Protein AF-A0A1F5FJI9-F1 (afdb_monomer)

Organism: NCBI:txid1817728

Mean predicted aligned error: 11.36 Å

Structure (mmCIF, N/CA/C/O backbone):
data_AF-A0A1F5FJI9-F1
#
_entry.id   AF-A0A1F5FJI9-F1
#
loop_
_atom_site.group_PDB
_atom_site.id
_atom_site.type_symbol
_atom_site.label_atom_id
_atom_site.label_alt_id
_atom_site.label_comp_id
_atom_site.label_asym_id
_atom_site.label_entity_id
_atom_site.label_seq_id
_atom_site.pdbx_PDB_ins_code
_atom_site.Cartn_x
_atom_site.Cartn_y
_atom_site.Cartn_z
_atom_site.occupancy
_atom_site.B_iso_or_equiv
_atom_site.auth_seq_id
_atom_site.auth_comp_id
_atom_site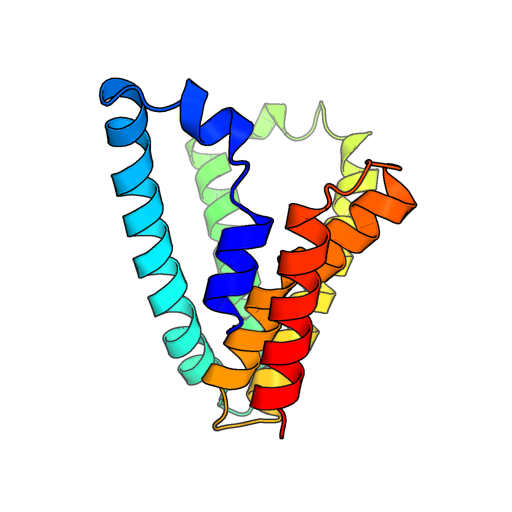.auth_asym_id
_atom_site.auth_atom_id
_atom_site.pdbx_PDB_model_num
ATOM 1 N N . MET A 1 1 ? 12.379 -11.623 10.715 1.00 63.88 1 MET A N 1
ATOM 2 C CA . MET A 1 1 ? 12.291 -10.457 11.626 1.00 63.88 1 MET A CA 1
ATOM 3 C C . MET A 1 1 ? 11.156 -9.511 11.244 1.00 63.88 1 MET A C 1
ATOM 5 O O . MET A 1 1 ? 10.301 -9.271 12.083 1.00 63.88 1 MET A O 1
ATOM 9 N N . ILE A 1 2 ? 11.068 -9.057 9.988 1.00 67.00 2 ILE A N 1
ATOM 10 C CA . ILE A 1 2 ? 10.020 -8.115 9.536 1.00 67.00 2 ILE A CA 1
ATOM 11 C C . ILE A 1 2 ? 8.602 -8.674 9.715 1.00 67.00 2 ILE A C 1
ATOM 13 O O . ILE A 1 2 ? 7.757 -8.001 10.289 1.00 67.00 2 ILE A O 1
ATOM 17 N N . PHE A 1 3 ? 8.362 -9.930 9.325 1.00 68.19 3 PHE A N 1
ATOM 18 C CA . PHE A 1 3 ? 7.055 -10.581 9.493 1.00 68.19 3 PHE A CA 1
ATOM 19 C C . PHE A 1 3 ? 6.592 -10.640 10.962 1.00 68.19 3 PHE A C 1
ATOM 21 O O . PHE A 1 3 ? 5.450 -10.318 11.271 1.00 68.19 3 PHE A O 1
ATOM 28 N N . LEU A 1 4 ? 7.507 -10.971 11.883 1.00 69.81 4 LEU A N 1
ATOM 29 C CA . LEU A 1 4 ? 7.252 -10.935 13.329 1.00 69.81 4 LEU A CA 1
ATOM 30 C C . LEU A 1 4 ? 6.930 -9.515 13.808 1.00 69.81 4 LEU A C 1
ATOM 32 O O . LEU A 1 4 ? 5.993 -9.330 14.577 1.00 69.81 4 LEU A O 1
ATOM 36 N N . GLY A 1 5 ? 7.668 -8.515 13.318 1.00 65.50 5 GLY A N 1
ATOM 37 C CA . GLY A 1 5 ? 7.395 -7.109 13.599 1.00 65.50 5 GLY A CA 1
ATOM 38 C C . GLY A 1 5 ? 5.993 -6.691 13.151 1.00 65.50 5 GLY A C 1
ATOM 39 O O . GLY A 1 5 ? 5.248 -6.135 13.950 1.00 65.50 5 GLY A O 1
ATOM 40 N N . ILE A 1 6 ? 5.581 -7.037 11.928 1.00 69.38 6 ILE A N 1
ATOM 41 C CA . ILE A 1 6 ? 4.233 -6.746 11.407 1.00 69.38 6 ILE A CA 1
ATOM 42 C C . ILE A 1 6 ? 3.157 -7.375 12.297 1.00 69.38 6 ILE A C 1
ATOM 44 O O . ILE A 1 6 ? 2.228 -6.679 12.704 1.00 69.38 6 ILE A O 1
ATOM 48 N N . ILE A 1 7 ? 3.311 -8.649 12.675 1.00 73.00 7 ILE A N 1
ATOM 49 C CA . ILE A 1 7 ? 2.367 -9.329 13.574 1.00 73.00 7 ILE A CA 1
ATOM 50 C C . ILE A 1 7 ? 2.270 -8.592 14.910 1.00 73.00 7 ILE A C 1
ATOM 52 O O . ILE A 1 7 ? 1.168 -8.322 15.375 1.00 73.00 7 ILE A O 1
ATOM 56 N N . ILE A 1 8 ? 3.399 -8.223 15.514 1.00 72.31 8 ILE A N 1
ATOM 57 C CA . ILE A 1 8 ? 3.420 -7.535 16.812 1.00 72.31 8 ILE A CA 1
ATOM 58 C C . ILE A 1 8 ? 2.769 -6.150 16.717 1.00 72.31 8 ILE A C 1
ATOM 60 O O . ILE A 1 8 ? 2.037 -5.759 17.621 1.00 72.31 8 ILE A O 1
ATOM 64 N N . THR A 1 9 ? 2.998 -5.421 15.621 1.00 66.50 9 THR A N 1
ATOM 65 C CA . THR A 1 9 ? 2.400 -4.093 15.415 1.00 66.50 9 THR A CA 1
ATOM 66 C C . THR A 1 9 ? 0.897 -4.165 15.141 1.00 66.50 9 THR A C 1
ATOM 68 O O . THR A 1 9 ? 0.157 -3.284 15.570 1.00 66.50 9 THR A O 1
ATOM 71 N N . SER A 1 10 ? 0.447 -5.205 14.434 1.00 65.88 10 SER A N 1
ATOM 72 C CA . SER A 1 10 ? -0.954 -5.390 14.042 1.00 65.88 10 SER A CA 1
ATOM 73 C C . SER A 1 10 ? -1.797 -6.109 15.097 1.00 65.88 10 SER A C 1
ATOM 75 O O . SER A 1 10 ? -3.024 -6.061 15.023 1.00 65.88 10 SER A O 1
ATOM 77 N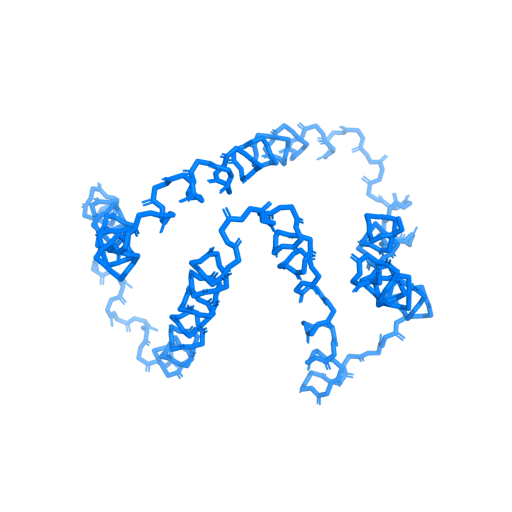 N . THR A 1 11 ? -1.176 -6.811 16.046 1.00 65.69 11 THR A N 1
ATOM 78 C CA . THR A 1 11 ? -1.900 -7.573 17.067 1.00 65.69 11 THR A CA 1
ATOM 79 C C . THR A 1 11 ? -2.163 -6.691 18.275 1.00 65.69 11 THR A C 1
ATOM 81 O O . THR A 1 11 ? -1.274 -6.455 19.095 1.00 65.69 11 THR A O 1
ATOM 84 N N . ASP A 1 12 ? -3.412 -6.261 18.435 1.00 66.69 12 ASP A N 1
ATOM 85 C CA . ASP A 1 12 ? -3.865 -5.742 19.717 1.00 66.69 12 ASP A CA 1
ATOM 86 C C . ASP A 1 12 ? -4.251 -6.914 20.629 1.00 66.69 12 ASP A C 1
ATOM 88 O O . ASP A 1 12 ? -5.305 -7.541 20.498 1.00 66.69 12 ASP A O 1
ATOM 92 N N . PHE A 1 13 ? -3.355 -7.242 21.560 1.00 63.69 13 PHE A N 1
ATOM 93 C CA . PHE A 1 13 ? -3.552 -8.327 22.524 1.00 63.69 13 PHE A CA 1
ATOM 94 C C . PHE A 1 13 ? -4.790 -8.123 23.413 1.00 63.69 13 PHE A C 1
ATOM 96 O O . PHE A 1 13 ? -5.311 -9.099 23.961 1.00 63.69 13 PHE A O 1
ATOM 103 N N . SER A 1 14 ? -5.266 -6.882 23.568 1.00 58.38 14 SER A N 1
ATOM 104 C CA . SER A 1 14 ? -6.452 -6.580 24.370 1.00 58.38 14 SER A CA 1
ATOM 105 C C . SER A 1 14 ? -7.758 -6.920 23.639 1.00 58.38 14 SER A C 1
ATOM 107 O O . SER A 1 14 ? -8.664 -7.492 24.252 1.00 58.38 14 SER A O 1
ATOM 109 N N . ASP A 1 15 ? -7.810 -6.702 22.323 1.00 62.31 15 ASP A N 1
ATOM 110 C CA . ASP A 1 15 ? -8.949 -7.062 21.468 1.00 62.31 15 ASP A CA 1
ATOM 111 C C . ASP A 1 15 ? -8.953 -8.543 21.077 1.00 6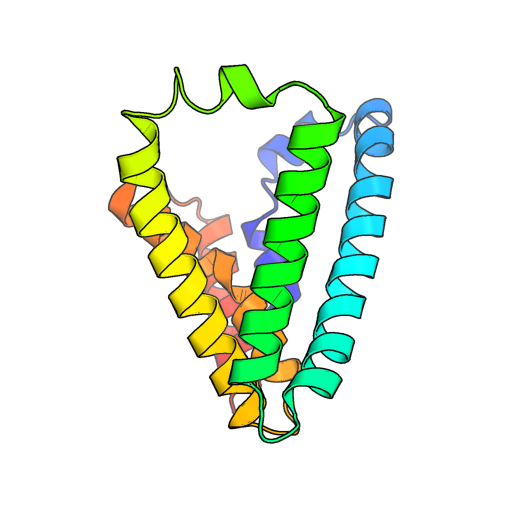2.31 15 ASP A C 1
ATOM 113 O O . ASP A 1 15 ? -10.017 -9.167 21.022 1.00 62.31 15 ASP A O 1
ATOM 117 N N . LEU A 1 16 ? -7.778 -9.158 20.903 1.00 65.06 16 LEU A N 1
ATOM 118 C CA . LEU A 1 16 ? -7.657 -10.586 20.585 1.00 65.06 16 LEU A CA 1
ATOM 119 C C . LEU A 1 16 ? -8.321 -11.471 21.656 1.00 65.06 16 LEU A C 1
ATOM 121 O O . LEU A 1 16 ? -8.929 -12.493 21.343 1.00 65.06 16 LEU A O 1
ATOM 125 N N . LYS A 1 17 ? -8.258 -11.050 22.925 1.00 61.50 17 LYS A N 1
ATOM 126 C CA . LYS A 1 17 ? -8.875 -11.758 24.056 1.00 61.50 17 LYS A CA 1
ATOM 127 C C . LYS A 1 17 ? -10.401 -11.597 24.105 1.00 61.50 17 LYS A C 1
ATOM 129 O O . LYS A 1 17 ? -11.080 -12.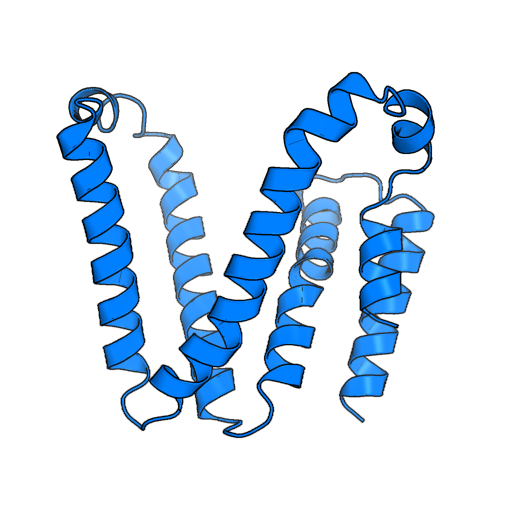459 24.656 1.00 61.50 17 LYS A O 1
ATOM 134 N N . ARG A 1 18 ? -10.945 -10.517 23.532 1.00 57.12 18 ARG A N 1
ATOM 135 C CA . ARG A 1 18 ? -12.390 -10.225 23.471 1.00 57.12 18 ARG A CA 1
ATOM 136 C C . ARG A 1 18 ? -13.067 -10.813 22.232 1.00 57.12 18 ARG A C 1
ATOM 138 O O . ARG A 1 18 ? -14.210 -11.247 22.323 1.00 57.12 18 ARG A O 1
ATOM 145 N N . SER A 1 19 ? -12.365 -10.851 21.100 1.00 57.03 19 SER A N 1
ATOM 146 C CA . SER A 1 19 ? -12.898 -11.264 19.792 1.00 57.03 19 SER A CA 1
ATOM 147 C C . SER A 1 19 ? -12.797 -12.776 19.518 1.00 57.03 19 SER A C 1
ATOM 149 O O . SER A 1 19 ? -13.174 -13.251 18.449 1.00 57.03 19 SER A O 1
ATOM 151 N N . PHE A 1 20 ? -12.330 -13.573 20.489 1.00 57.38 20 PHE A N 1
ATOM 152 C CA . PHE A 1 20 ? -12.137 -15.027 20.373 1.00 57.38 20 PHE A CA 1
ATOM 153 C C . PHE A 1 20 ? -13.460 -15.829 20.415 1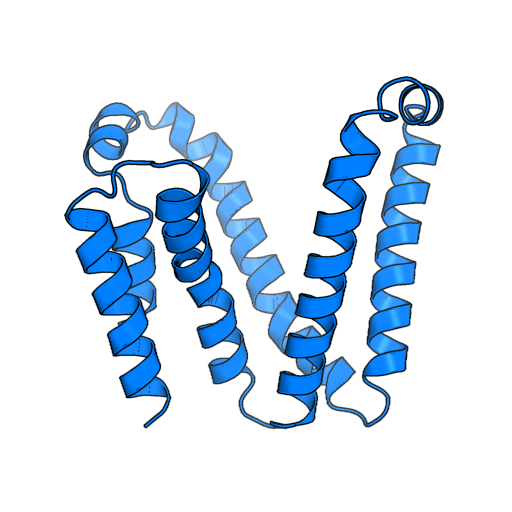.00 57.38 20 PHE A C 1
ATOM 155 O O . PHE A 1 20 ? -13.607 -16.801 21.152 1.00 57.38 20 PHE A O 1
ATOM 162 N N . SER A 1 21 ? -14.454 -15.423 19.623 1.00 58.12 21 SER A N 1
ATOM 163 C CA . SER A 1 21 ? -15.670 -16.194 19.359 1.00 58.12 21 SER A CA 1
ATOM 164 C C . SER A 1 21 ? -15.520 -16.908 18.015 1.00 58.12 21 SER A C 1
ATOM 166 O O . SER A 1 21 ? -15.404 -16.265 16.971 1.00 58.12 21 SER A O 1
ATOM 168 N N . ARG A 1 22 ? -15.525 -18.251 18.029 1.00 55.94 22 ARG A N 1
ATOM 169 C CA . ARG A 1 22 ? -15.329 -19.108 16.837 1.00 55.94 22 ARG A CA 1
ATOM 170 C C . ARG A 1 22 ? -16.260 -18.761 15.665 1.00 55.94 22 ARG A C 1
ATOM 172 O O . ARG A 1 22 ? -15.875 -18.981 14.525 1.00 55.94 22 ARG A O 1
ATOM 179 N N . ALA A 1 23 ? -17.439 -18.204 15.946 1.00 58.34 23 ALA A N 1
ATOM 180 C CA . ALA A 1 23 ? -18.431 -17.829 14.939 1.00 58.34 23 ALA A CA 1
ATOM 181 C C . ALA A 1 23 ? -18.059 -16.568 14.132 1.00 58.34 23 ALA A C 1
ATOM 183 O O . ALA A 1 23 ? -18.449 -16.455 12.976 1.00 58.34 23 ALA A O 1
ATOM 184 N N . ASN A 1 24 ? -17.286 -15.639 14.709 1.00 59.78 24 ASN A N 1
ATOM 185 C CA . ASN A 1 24 ? -16.823 -14.444 13.993 1.00 59.78 24 ASN A CA 1
ATOM 186 C C . ASN A 1 24 ? -15.501 -14.689 13.256 1.00 59.78 24 ASN A C 1
ATOM 188 O O . ASN A 1 24 ? -15.263 -14.080 12.218 1.00 59.78 24 ASN A O 1
ATOM 192 N N . LEU A 1 25 ? -14.662 -15.610 13.750 1.00 59.75 25 LEU A N 1
ATOM 193 C CA . LEU A 1 25 ? -13.414 -15.982 13.075 1.00 59.75 25 LEU A CA 1
ATOM 194 C C . LEU A 1 25 ? -13.666 -16.680 11.727 1.00 59.75 25 LEU A C 1
ATOM 196 O O . LEU A 1 25 ? -12.945 -16.429 10.767 1.00 59.75 25 LEU A O 1
ATOM 200 N N . SER A 1 26 ? -14.685 -17.541 11.620 1.00 62.72 26 SER A N 1
ATOM 201 C CA . SER A 1 26 ? -14.915 -18.327 10.397 1.00 62.72 26 SER A CA 1
ATOM 202 C C . SER A 1 26 ? -15.376 -17.506 9.190 1.00 62.72 26 SER A C 1
ATOM 204 O O . SER A 1 26 ? -15.189 -17.962 8.069 1.00 62.72 26 SER A O 1
ATOM 206 N N . ASN A 1 27 ? -15.947 -16.317 9.406 1.00 69.56 27 ASN A N 1
ATOM 207 C CA . ASN A 1 27 ? -16.561 -15.500 8.348 1.00 69.56 27 ASN A CA 1
ATOM 208 C C . ASN A 1 27 ? -15.618 -14.458 7.720 1.00 69.56 27 ASN A C 1
ATOM 210 O O . ASN A 1 27 ? -16.064 -13.682 6.886 1.00 69.56 27 ASN A O 1
ATOM 214 N N . GLY A 1 28 ? -14.360 -14.379 8.166 1.00 73.19 28 GLY A N 1
ATOM 215 C CA . GLY A 1 28 ? -13.370 -13.448 7.599 1.00 73.19 28 GLY A CA 1
ATOM 216 C C . GLY A 1 28 ? -12.005 -14.074 7.316 1.00 73.19 28 GLY A C 1
ATOM 217 O O . GLY A 1 28 ? -11.222 -13.544 6.527 1.00 73.19 28 GLY A O 1
ATOM 218 N N . VAL A 1 29 ? -11.695 -15.207 7.956 1.00 80.81 29 VAL A N 1
ATOM 219 C CA . VAL A 1 29 ? -10.458 -15.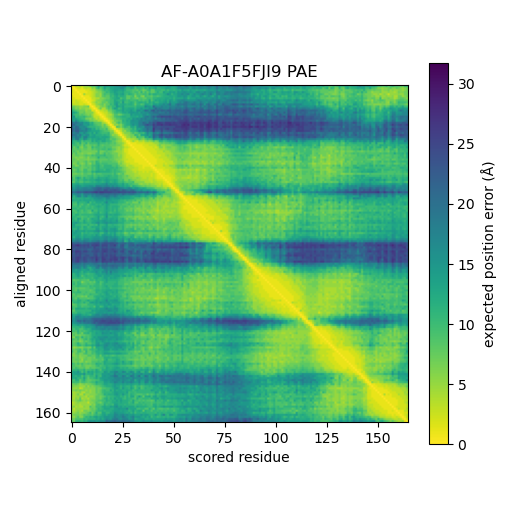957 7.707 1.00 80.81 29 VAL A CA 1
ATOM 220 C C . VAL A 1 29 ? -10.347 -16.463 6.260 1.00 80.81 29 VAL A C 1
ATOM 222 O O . VAL A 1 29 ? -9.265 -16.298 5.692 1.00 80.81 29 VAL A O 1
ATOM 225 N N . PRO A 1 30 ? -11.381 -17.056 5.623 1.00 82.44 30 PRO A N 1
ATOM 226 C CA . PRO A 1 30 ? -11.228 -17.537 4.252 1.00 82.44 30 PRO A CA 1
ATOM 227 C C . PRO A 1 30 ? -11.019 -16.391 3.250 1.00 82.44 30 PRO A C 1
ATOM 229 O O . PRO A 1 30 ? -10.191 -16.524 2.351 1.00 82.44 30 PRO A O 1
ATOM 232 N N . GLU A 1 31 ? -11.675 -15.245 3.434 1.00 82.19 31 GLU A N 1
ATOM 233 C CA . GLU A 1 31 ? -11.491 -14.042 2.617 1.00 82.19 31 GLU A CA 1
ATOM 234 C C . GLU A 1 31 ? -10.078 -13.473 2.775 1.00 82.19 31 GLU A C 1
ATOM 236 O O . GLU A 1 31 ? -9.435 -13.131 1.782 1.00 82.19 31 GLU A O 1
ATOM 241 N N . ALA A 1 32 ? -9.562 -13.421 4.008 1.00 80.31 32 ALA A N 1
ATOM 242 C CA . ALA A 1 32 ? -8.197 -12.983 4.280 1.00 80.31 32 ALA A CA 1
ATOM 243 C C . ALA A 1 32 ? -7.159 -13.924 3.647 1.00 80.31 32 ALA A C 1
ATOM 245 O O . ALA A 1 32 ? -6.208 -13.455 3.024 1.00 80.31 32 ALA A O 1
ATOM 246 N N . LEU A 1 33 ? -7.357 -15.243 3.744 1.00 83.69 33 LEU A N 1
ATOM 247 C CA . LEU A 1 33 ? -6.480 -16.233 3.111 1.00 83.69 33 LEU A CA 1
ATOM 248 C C . LEU A 1 33 ? -6.506 -16.121 1.584 1.00 83.69 33 LEU A C 1
ATOM 250 O O . LEU A 1 33 ? -5.453 -16.150 0.948 1.00 83.69 33 LEU A O 1
ATOM 254 N N . LEU A 1 34 ? -7.688 -15.946 0.992 1.00 85.44 34 LEU A N 1
ATOM 255 C CA . LEU A 1 34 ? -7.827 -15.752 -0.447 1.00 85.44 34 LEU A CA 1
ATOM 256 C C . LEU A 1 34 ? -7.120 -14.467 -0.897 1.00 85.44 34 LEU A C 1
ATOM 258 O O . LEU A 1 34 ? -6.348 -14.496 -1.854 1.00 85.44 34 LEU A O 1
ATOM 262 N N . ALA A 1 35 ? -7.303 -13.363 -0.168 1.00 83.69 35 ALA A N 1
ATOM 263 C CA . ALA A 1 35 ? -6.607 -12.107 -0.429 1.00 83.69 35 ALA A CA 1
ATOM 264 C C . ALA A 1 35 ? -5.083 -12.258 -0.313 1.00 83.69 35 ALA A C 1
ATOM 266 O O . ALA A 1 35 ? -4.359 -11.752 -1.168 1.00 83.69 35 ALA A O 1
ATOM 267 N N . MET A 1 36 ? -4.587 -12.997 0.685 1.00 82.75 36 MET A N 1
ATOM 268 C CA . MET A 1 36 ? -3.157 -13.285 0.838 1.00 82.75 36 MET A CA 1
ATOM 269 C C . MET A 1 36 ? -2.589 -14.050 -0.361 1.00 82.75 36 MET A C 1
ATOM 271 O O . MET A 1 36 ? -1.525 -13.688 -0.859 1.00 82.75 36 MET A O 1
ATOM 275 N N . VAL A 1 37 ? -3.286 -15.080 -0.851 1.00 85.19 37 VAL A N 1
ATOM 276 C CA . VAL A 1 37 ? -2.831 -15.875 -2.005 1.00 85.19 37 VAL A CA 1
ATOM 277 C C . VAL A 1 37 ? -2.872 -15.052 -3.291 1.00 85.19 37 VAL A C 1
ATOM 279 O O . VAL A 1 37 ? -1.908 -15.071 -4.060 1.00 85.19 37 VAL A O 1
ATOM 282 N N . LEU A 1 38 ? -3.949 -14.295 -3.514 1.00 85.50 38 LEU A N 1
ATOM 283 C CA . LEU A 1 38 ? -4.099 -13.442 -4.694 1.00 85.50 38 LEU A CA 1
ATOM 284 C C . LEU A 1 38 ? -3.044 -12.329 -4.718 1.00 85.50 38 LEU A C 1
ATOM 286 O O . LEU A 1 38 ? -2.341 -12.179 -5.716 1.00 85.50 38 LEU A O 1
ATOM 290 N N . MET A 1 39 ? -2.876 -11.598 -3.612 1.00 77.81 39 MET A N 1
ATOM 291 C CA . MET A 1 39 ? -1.879 -10.526 -3.506 1.00 77.81 39 MET A CA 1
ATOM 292 C C . MET A 1 39 ? -0.448 -11.067 -3.549 1.00 77.81 39 MET A C 1
ATOM 294 O O . MET A 1 39 ? 0.409 -10.480 -4.203 1.00 77.81 39 MET A O 1
ATOM 298 N N . GLY A 1 40 ? -0.182 -12.206 -2.904 1.00 79.62 40 GLY A N 1
ATOM 299 C CA . GLY A 1 40 ? 1.129 -12.854 -2.941 1.00 79.62 40 GLY A CA 1
ATOM 300 C C . GLY A 1 40 ? 1.516 -13.324 -4.343 1.00 79.62 40 GLY A C 1
ATOM 301 O O . GLY A 1 40 ? 2.676 -13.210 -4.729 1.00 79.62 40 GLY A O 1
ATOM 302 N N . SER A 1 41 ? 0.544 -13.792 -5.129 1.00 82.38 41 SER A N 1
ATOM 303 C CA . SER A 1 41 ? 0.764 -14.204 -6.521 1.00 82.38 41 SER A CA 1
ATOM 304 C C . SER A 1 41 ? 0.916 -13.009 -7.465 1.00 82.38 41 SER A C 1
ATOM 306 O O . SER A 1 41 ? 1.662 -13.089 -8.439 1.00 82.38 41 SER A O 1
ATOM 308 N N . TRP A 1 42 ? 0.241 -11.892 -7.174 1.00 81.44 42 TRP A N 1
ATOM 309 C CA . TRP A 1 42 ? 0.257 -10.688 -8.003 1.00 81.44 42 TRP A CA 1
ATOM 310 C C . TRP A 1 42 ? 1.660 -10.088 -8.169 1.00 81.44 42 TRP A C 1
ATOM 312 O O . TRP A 1 42 ? 2.046 -9.772 -9.290 1.00 81.44 42 TRP A O 1
ATOM 322 N N . PHE A 1 43 ? 2.447 -9.962 -7.092 1.00 75.00 43 PHE A N 1
ATOM 323 C CA . PHE A 1 43 ? 3.754 -9.288 -7.153 1.00 75.00 43 PHE A CA 1
ATOM 324 C C . PHE A 1 43 ? 4.781 -9.976 -8.076 1.00 75.00 43 PHE A C 1
ATOM 326 O O . PHE A 1 43 ? 5.347 -9.281 -8.920 1.00 75.00 43 PHE A O 1
ATOM 333 N N . PRO A 1 44 ? 5.015 -11.304 -7.998 1.00 77.62 44 PRO A N 1
ATOM 334 C CA . PRO A 1 44 ? 5.921 -11.988 -8.925 1.00 77.62 44 PRO A CA 1
ATOM 335 C C . PRO A 1 44 ? 5.435 -11.975 -10.376 1.00 77.62 44 PRO A C 1
ATOM 337 O O . PRO A 1 44 ? 6.244 -11.921 -11.300 1.00 77.62 44 PRO A O 1
ATOM 340 N N . LEU A 1 45 ? 4.115 -12.045 -10.589 1.00 78.94 45 LEU A N 1
A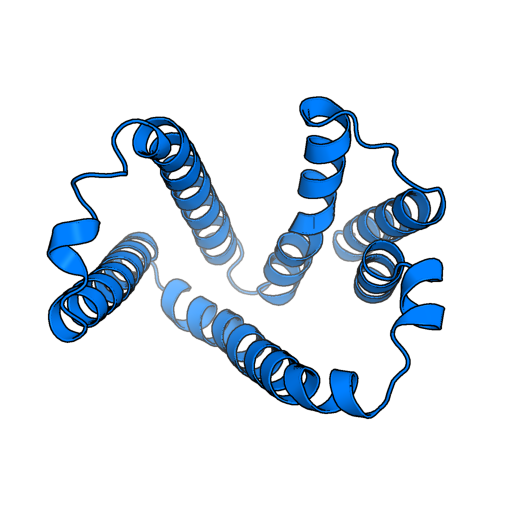TOM 341 C CA . LEU A 1 45 ? 3.522 -11.915 -11.920 1.00 78.94 45 LEU A CA 1
ATOM 342 C C . LEU A 1 45 ? 3.807 -10.521 -12.486 1.00 78.94 45 LEU A C 1
ATOM 344 O O . LEU A 1 45 ? 4.326 -10.413 -13.590 1.00 78.94 45 LEU A O 1
AT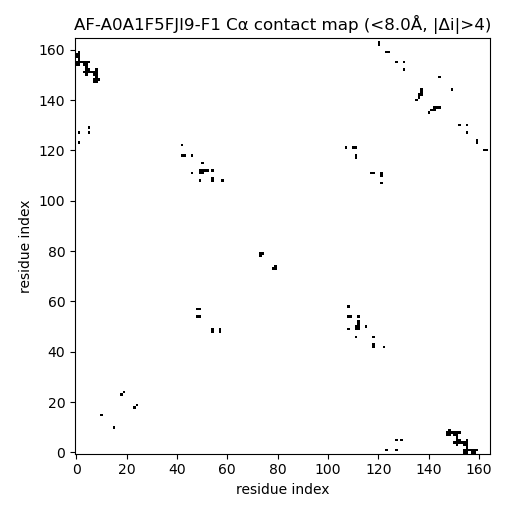OM 348 N N . TRP A 1 46 ? 3.529 -9.474 -11.708 1.00 74.69 46 TRP A N 1
ATOM 349 C CA . TRP A 1 46 ? 3.738 -8.083 -12.102 1.00 74.69 46 TRP A CA 1
ATOM 350 C C . TRP A 1 46 ? 5.202 -7.777 -12.425 1.00 74.69 46 TRP A C 1
ATOM 352 O O . TRP A 1 46 ? 5.488 -7.176 -13.455 1.00 74.69 46 TRP A O 1
ATOM 362 N N . ASP A 1 47 ? 6.127 -8.255 -11.596 1.00 71.50 47 ASP A N 1
ATOM 363 C CA . ASP A 1 47 ? 7.565 -8.101 -11.816 1.00 71.50 47 ASP A CA 1
ATOM 364 C C . ASP A 1 47 ? 8.018 -8.685 -13.164 1.00 71.50 47 ASP A C 1
ATOM 366 O O . ASP A 1 47 ? 8.720 -8.020 -13.920 1.00 71.50 47 ASP A O 1
ATOM 370 N N . ARG A 1 48 ? 7.519 -9.871 -13.543 1.00 73.06 48 ARG A N 1
ATOM 371 C CA . ARG A 1 48 ? 7.811 -10.467 -14.860 1.00 73.06 48 ARG A CA 1
ATOM 372 C C . ARG A 1 48 ? 7.311 -9.626 -16.035 1.00 73.06 48 ARG A C 1
ATOM 374 O O . ARG A 1 48 ? 7.969 -9.612 -17.068 1.00 73.06 48 ARG A O 1
ATOM 381 N N . PHE A 1 49 ? 6.170 -8.953 -15.895 1.00 69.88 49 PHE A N 1
ATOM 382 C CA . PHE A 1 49 ? 5.622 -8.083 -16.945 1.00 69.88 49 PHE A CA 1
ATOM 383 C C . PHE A 1 49 ? 6.344 -6.730 -17.026 1.00 69.88 49 PHE A C 1
ATOM 385 O O . PHE A 1 49 ? 6.455 -6.152 -18.103 1.00 69.88 49 PHE A O 1
ATOM 392 N N . VAL A 1 50 ? 6.839 -6.224 -15.896 1.00 69.75 50 VAL A N 1
ATOM 393 C CA . VAL A 1 50 ? 7.487 -4.908 -15.780 1.00 69.75 50 VAL A CA 1
ATOM 394 C C . VAL A 1 50 ? 8.996 -4.953 -16.034 1.00 69.75 50 VAL A C 1
ATOM 396 O O . VAL A 1 50 ? 9.579 -3.920 -16.357 1.00 69.75 50 VAL A O 1
ATOM 399 N N . ALA A 1 51 ? 9.637 -6.119 -15.916 1.00 63.38 51 ALA A N 1
ATOM 400 C CA . ALA A 1 51 ? 11.078 -6.286 -16.122 1.00 63.38 51 ALA A CA 1
ATOM 401 C C . ALA A 1 51 ? 11.552 -5.967 -17.557 1.00 63.38 51 ALA A C 1
ATOM 403 O O . ALA A 1 51 ? 12.745 -5.749 -17.780 1.00 63.38 51 ALA A O 1
ATOM 404 N N . GLU A 1 52 ? 10.646 -5.900 -18.536 1.00 61.91 52 GLU A N 1
ATOM 405 C CA . GLU A 1 52 ? 10.957 -5.426 -19.886 1.00 61.91 52 GLU A CA 1
ATOM 406 C C . GLU A 1 52 ? 10.967 -3.884 -19.955 1.00 61.91 52 GLU A C 1
ATOM 408 O O . GLU A 1 52 ? 10.259 -3.201 -19.220 1.00 61.91 52 GLU A O 1
ATOM 413 N N . LYS A 1 53 ? 11.785 -3.302 -20.848 1.00 59.31 53 LYS A N 1
ATOM 414 C CA . LYS A 1 53 ? 12.117 -1.855 -20.904 1.00 59.31 53 LYS A CA 1
ATOM 415 C C . LYS A 1 53 ? 10.925 -0.877 -20.998 1.00 59.31 53 LYS A C 1
ATOM 417 O O . LYS A 1 53 ? 11.136 0.325 -20.848 1.00 59.31 53 LYS A O 1
ATOM 422 N N . GLU A 1 54 ? 9.698 -1.351 -21.197 1.00 75.06 54 GLU A N 1
ATOM 423 C CA . GLU A 1 54 ? 8.474 -0.547 -21.328 1.00 75.06 54 GLU A CA 1
ATOM 424 C C . GLU A 1 54 ? 7.623 -0.487 -20.042 1.00 75.06 54 GLU A C 1
ATOM 426 O O . GLU A 1 54 ? 6.393 -0.450 -20.083 1.00 75.06 54 GLU A O 1
ATOM 431 N N . TRP A 1 55 ? 8.261 -0.438 -18.873 1.00 70.81 55 TRP A N 1
ATOM 432 C CA . TRP A 1 55 ? 7.589 -0.384 -17.566 1.00 70.81 55 TRP A CA 1
ATOM 433 C C . TRP A 1 55 ? 6.498 0.703 -17.443 1.00 70.81 55 TRP A C 1
ATOM 435 O O . TRP A 1 55 ? 5.464 0.485 -16.809 1.00 70.81 55 TRP A O 1
ATOM 445 N N . LEU A 1 56 ? 6.696 1.870 -18.073 1.00 73.75 56 LEU A N 1
ATOM 446 C CA . LEU A 1 56 ? 5.712 2.963 -18.098 1.00 73.75 56 LEU A CA 1
ATOM 447 C C . LEU A 1 56 ? 4.455 2.598 -18.891 1.00 73.75 56 LEU A C 1
ATOM 449 O O . LEU A 1 56 ? 3.348 2.927 -18.465 1.00 73.75 56 LEU A O 1
ATOM 453 N N . PHE A 1 57 ? 4.621 1.923 -20.029 1.00 79.38 57 PHE A N 1
ATOM 454 C CA . PHE A 1 57 ? 3.505 1.497 -20.867 1.00 79.38 57 PHE A CA 1
ATOM 455 C C . PHE A 1 57 ? 2.626 0.503 -20.104 1.00 79.38 57 PHE A C 1
ATOM 457 O O . PHE A 1 57 ? 1.417 0.709 -19.988 1.00 79.38 57 PHE A O 1
ATOM 464 N N . TRP A 1 58 ? 3.240 -0.504 -19.478 1.00 76.06 58 TRP A N 1
ATOM 465 C CA . TRP A 1 58 ? 2.525 -1.496 -18.675 1.00 76.06 58 TRP A CA 1
ATOM 466 C C . TRP A 1 58 ? 1.803 -0.889 -17.473 1.00 76.06 58 TRP A C 1
ATOM 468 O O . TRP A 1 58 ? 0.670 -1.275 -17.183 1.00 76.06 58 TRP A O 1
ATOM 478 N N . LEU A 1 59 ? 2.393 0.108 -16.810 1.00 78.94 59 LEU A N 1
ATOM 479 C CA . LEU A 1 59 ? 1.737 0.823 -15.714 1.00 78.94 59 LEU A CA 1
ATOM 480 C C . LEU A 1 59 ? 0.487 1.579 -16.181 1.00 78.94 59 LEU A C 1
ATOM 482 O O . LEU A 1 59 ? -0.547 1.538 -15.509 1.00 78.94 59 LEU A O 1
ATOM 486 N N . VAL A 1 60 ? 0.560 2.250 -17.334 1.00 81.56 60 VAL A N 1
ATOM 487 C CA . VAL A 1 60 ? -0.595 2.943 -17.924 1.00 81.56 60 VAL A CA 1
ATOM 488 C C . VAL A 1 60 ? -1.679 1.939 -18.307 1.00 81.56 60 VAL A C 1
ATOM 490 O O . VAL A 1 60 ? -2.839 2.147 -17.956 1.00 81.56 60 VAL A O 1
ATOM 493 N N . VAL A 1 61 ? -1.315 0.825 -18.949 1.00 83.19 61 VAL A N 1
ATOM 494 C CA . VAL A 1 61 ? -2.252 -0.256 -19.293 1.00 83.19 61 VAL A CA 1
ATOM 495 C C . VAL A 1 61 ? -2.930 -0.809 -18.040 1.00 83.19 61 VAL A C 1
ATOM 497 O O . VAL A 1 61 ? -4.152 -0.918 -18.016 1.00 83.19 61 VAL A O 1
ATOM 500 N N . LEU A 1 62 ? -2.181 -1.081 -16.968 1.00 82.12 62 LEU A N 1
ATOM 501 C CA . LEU A 1 62 ? -2.740 -1.543 -15.698 1.00 82.12 62 LEU A CA 1
ATOM 502 C C . LEU A 1 62 ? -3.767 -0.553 -15.141 1.00 82.12 62 LEU A C 1
ATOM 504 O O . LEU A 1 62 ? -4.887 -0.945 -14.815 1.00 82.12 62 LEU A O 1
ATOM 508 N N . LYS A 1 63 ? -3.410 0.733 -15.041 1.00 80.81 63 LYS A N 1
ATOM 509 C CA . LYS A 1 63 ? -4.314 1.766 -14.512 1.00 80.81 63 LYS A CA 1
ATOM 510 C C . LYS A 1 63 ? -5.550 1.940 -15.400 1.00 80.81 63 LYS A C 1
ATOM 512 O O . LYS A 1 63 ? -6.643 2.127 -14.865 1.00 80.81 63 LYS A O 1
ATOM 517 N N . LEU A 1 64 ? -5.411 1.814 -16.721 1.00 83.56 64 LEU A N 1
ATOM 518 C CA . LEU A 1 64 ? -6.535 1.829 -17.660 1.00 83.56 64 LEU A CA 1
ATOM 519 C C . LEU A 1 64 ? -7.449 0.615 -17.482 1.00 83.56 64 LEU A C 1
ATOM 521 O O . LEU A 1 64 ? -8.663 0.785 -17.442 1.00 83.56 64 LEU A O 1
ATOM 525 N N . VAL A 1 65 ? -6.896 -0.589 -17.325 1.00 86.06 65 VAL A N 1
ATOM 526 C CA . VAL A 1 65 ? -7.680 -1.808 -17.088 1.00 86.06 65 VAL A CA 1
ATOM 527 C C . VAL A 1 65 ? -8.404 -1.726 -15.746 1.00 86.06 65 VAL A C 1
ATOM 529 O O . VAL A 1 65 ? -9.611 -1.938 -15.702 1.00 86.06 65 VAL A O 1
ATOM 532 N N . MET A 1 66 ? -7.720 -1.350 -14.660 1.00 82.69 66 MET A N 1
ATOM 533 C CA . MET A 1 66 ? -8.346 -1.201 -13.339 1.00 82.69 66 MET A CA 1
ATOM 534 C C . MET A 1 66 ? -9.444 -0.132 -13.351 1.00 82.69 66 MET A C 1
ATOM 536 O O . MET A 1 66 ? -10.544 -0.370 -12.851 1.00 82.69 66 MET A O 1
ATOM 540 N N . GLY A 1 67 ? -9.166 1.029 -13.953 1.00 82.44 67 GLY A N 1
ATOM 541 C CA . GLY A 1 67 ? -10.148 2.097 -14.124 1.00 82.44 67 GLY A CA 1
ATOM 542 C C . GLY A 1 67 ? -11.338 1.648 -14.972 1.00 82.44 67 GLY A C 1
ATOM 543 O O . GLY A 1 67 ? -12.482 1.880 -14.595 1.00 82.44 67 GLY A O 1
ATOM 544 N N . GLY A 1 68 ? -11.083 0.938 -16.071 1.00 83.38 68 GLY A N 1
ATOM 545 C CA . GLY A 1 68 ? -12.104 0.386 -16.957 1.00 83.38 68 GLY A CA 1
ATOM 546 C C . GLY A 1 68 ? -12.991 -0.650 -16.269 1.00 83.38 68 GLY A C 1
ATOM 547 O O . GLY A 1 68 ? -14.211 -0.573 -16.385 1.00 83.38 68 GLY A O 1
ATOM 548 N N . VAL A 1 69 ? -12.408 -1.570 -15.496 1.00 85.00 69 VAL A N 1
ATOM 549 C CA . VAL A 1 69 ? -13.147 -2.572 -14.710 1.00 85.00 69 VAL A CA 1
ATOM 550 C C . VAL A 1 69 ? -14.013 -1.899 -13.648 1.00 85.00 69 VAL A C 1
ATOM 552 O O . VAL A 1 69 ? -15.183 -2.253 -13.510 1.00 85.00 69 VAL A O 1
ATOM 555 N N . LEU A 1 70 ? -13.486 -0.899 -12.934 1.00 81.19 70 LEU A N 1
ATOM 556 C CA . LEU A 1 70 ? -14.262 -0.130 -11.959 1.00 81.19 70 LEU A CA 1
ATOM 557 C C . LEU A 1 70 ? -15.422 0.614 -12.629 1.00 81.19 70 LEU A C 1
ATOM 559 O O . LEU A 1 70 ? -16.561 0.496 -12.181 1.00 81.19 70 LEU A O 1
ATOM 563 N N . CYS A 1 71 ? -15.165 1.330 -13.726 1.00 78.25 71 CYS A N 1
ATOM 564 C CA . CYS A 1 71 ? -16.199 2.013 -14.503 1.00 78.25 71 CYS A CA 1
ATOM 565 C C . CYS A 1 71 ? -17.259 1.035 -15.029 1.00 78.25 71 CYS A C 1
ATOM 567 O O . CYS A 1 71 ? -18.450 1.319 -14.926 1.00 78.25 71 CYS A O 1
ATOM 569 N N . GLY A 1 72 ? -16.845 -0.133 -15.529 1.00 82.00 72 GLY A N 1
ATOM 570 C CA . GLY A 1 72 ? -17.737 -1.199 -15.983 1.00 82.00 72 GLY A CA 1
ATOM 571 C C . GLY A 1 72 ? -18.598 -1.756 -14.851 1.00 82.00 72 GLY A C 1
ATOM 572 O O . GLY A 1 72 ? -19.810 -1.875 -15.002 1.00 82.00 72 GLY A O 1
ATOM 573 N N . TYR A 1 73 ? -18.011 -2.008 -13.681 1.00 82.69 73 TYR A N 1
ATOM 574 C CA . TYR A 1 73 ? -18.750 -2.419 -12.488 1.00 82.69 73 TYR A CA 1
ATOM 575 C C . TYR A 1 73 ? -19.783 -1.364 -12.064 1.00 82.69 73 TYR A C 1
ATOM 577 O O . TYR A 1 73 ? -20.937 -1.696 -11.783 1.00 82.69 73 TYR A O 1
ATOM 585 N N . PHE A 1 74 ? -19.415 -0.080 -12.064 1.00 76.06 74 PHE A N 1
ATOM 586 C CA . PHE A 1 74 ? -20.342 1.007 -11.737 1.00 76.06 74 PHE A CA 1
ATOM 587 C C . PHE A 1 74 ? -21.461 1.171 -12.764 1.00 76.06 74 PHE A C 1
ATOM 589 O O . PHE A 1 74 ? -22.602 1.433 -12.372 1.00 76.06 74 PHE A O 1
ATOM 596 N N . TYR A 1 75 ? -21.148 0.984 -14.046 1.00 77.00 75 TYR A N 1
ATOM 597 C CA . TYR A 1 75 ? -22.120 0.992 -15.133 1.00 77.00 75 TYR A CA 1
ATOM 598 C C . TYR A 1 75 ? -23.129 -0.154 -14.983 1.00 77.00 75 TYR A C 1
ATOM 600 O O . TYR A 1 75 ? -24.334 0.083 -15.014 1.00 77.00 75 TYR A O 1
ATOM 608 N N . LEU A 1 76 ? -22.650 -1.373 -14.715 1.00 79.62 76 LEU A N 1
ATOM 609 C CA . LEU A 1 76 ? -23.484 -2.567 -14.535 1.00 79.62 76 LEU A CA 1
ATOM 610 C C . LEU A 1 76 ? -24.334 -2.534 -13.256 1.00 79.62 76 LEU A C 1
ATOM 612 O O . LEU A 1 76 ? -25.396 -3.146 -13.211 1.00 79.62 76 LEU A O 1
ATOM 616 N N . THR A 1 77 ? -23.894 -1.820 -12.216 1.00 75.38 77 THR A N 1
ATOM 617 C CA . THR A 1 77 ? -24.577 -1.802 -10.908 1.00 75.38 77 THR A CA 1
ATOM 618 C C . THR A 1 77 ? -25.542 -0.611 -10.748 1.00 75.38 77 THR A C 1
ATOM 620 O O . THR A 1 77 ? -26.062 -0.395 -9.655 1.00 75.38 77 THR A O 1
ATOM 623 N N . SER A 1 78 ? -25.780 0.202 -11.791 1.00 60.72 78 SER A N 1
ATOM 624 C CA . SER A 1 78 ? -26.679 1.383 -11.788 1.00 60.72 78 SER A CA 1
ATOM 625 C C . SER A 1 78 ? -26.527 2.332 -10.580 1.00 60.72 78 SER A C 1
ATOM 627 O O . SER A 1 78 ? -27.443 3.072 -10.228 1.00 60.72 78 SER A O 1
ATOM 629 N N . LYS A 1 79 ? -25.349 2.363 -9.941 1.00 59.84 79 LYS A N 1
ATOM 630 C CA . LYS A 1 79 ? -25.001 3.319 -8.869 1.00 59.84 79 LYS A CA 1
ATOM 631 C C . LYS A 1 79 ? -24.338 4.595 -9.412 1.00 59.84 79 LYS A C 1
ATOM 633 O O . LYS A 1 79 ? -23.967 5.465 -8.626 1.00 59.84 79 LYS A O 1
ATOM 638 N N . GLY A 1 80 ? -24.223 4.717 -10.738 1.00 53.81 80 GLY A N 1
ATOM 639 C CA . GLY A 1 80 ? -23.578 5.828 -11.447 1.00 53.81 80 GLY A CA 1
ATOM 640 C C . GLY A 1 80 ? -24.161 7.211 -11.140 1.00 53.81 80 GLY A C 1
ATOM 641 O O . GLY A 1 80 ? -23.407 8.162 -10.961 1.00 53.81 80 GLY A O 1
ATOM 642 N N . GLU A 1 81 ? -25.481 7.330 -10.978 1.00 55.97 81 GLU A N 1
ATOM 643 C CA . GLU A 1 81 ? -26.122 8.630 -10.713 1.00 55.97 81 GLU A CA 1
ATOM 644 C C . GLU A 1 81 ? -25.862 9.161 -9.292 1.00 55.97 81 GLU A C 1
ATOM 646 O O . GLU A 1 81 ? -25.826 10.371 -9.070 1.00 55.97 81 GLU A O 1
ATOM 651 N N . LYS A 1 82 ? -25.595 8.277 -8.319 1.00 55.41 82 LYS A N 1
ATOM 652 C CA . LYS A 1 82 ? -25.282 8.666 -6.929 1.00 55.41 82 LYS A CA 1
ATOM 653 C C . LYS A 1 82 ? -23.812 9.059 -6.713 1.00 55.41 82 LYS A C 1
ATOM 655 O O . LYS A 1 82 ? -23.482 9.563 -5.641 1.00 55.41 82 LYS A O 1
ATOM 660 N N . LEU A 1 83 ? -22.938 8.870 -7.707 1.00 55.47 83 LEU A N 1
ATOM 661 C CA . LEU A 1 83 ? -21.503 9.179 -7.613 1.00 55.47 83 LEU A CA 1
ATOM 662 C C . LEU A 1 83 ? -21.170 10.666 -7.800 1.00 55.47 83 LEU A C 1
ATOM 664 O O . LEU A 1 83 ? -20.202 11.146 -7.224 1.00 55.47 83 LEU A O 1
ATOM 668 N N . LEU A 1 84 ? -21.953 11.421 -8.573 1.00 56.34 84 LEU A N 1
ATOM 669 C CA . LEU A 1 84 ? -21.622 12.823 -8.873 1.00 56.34 84 LEU A CA 1
ATOM 670 C C . LEU A 1 84 ? -22.209 13.817 -7.856 1.00 56.34 84 LEU A C 1
ATOM 672 O O . LEU A 1 84 ? -21.629 14.876 -7.628 1.00 56.34 84 LEU A O 1
ATOM 676 N N . GLY A 1 85 ? -23.320 13.470 -7.197 1.00 56.94 85 GLY A N 1
ATOM 677 C CA . GLY A 1 85 ? -24.051 14.396 -6.321 1.00 56.94 85 GLY A CA 1
ATOM 678 C C . GLY A 1 85 ? -23.458 14.592 -4.918 1.00 56.94 85 GLY A C 1
ATOM 679 O O . GLY A 1 85 ? -23.583 15.672 -4.351 1.00 56.94 85 GLY A O 1
ATOM 680 N N . GLY A 1 86 ? -22.797 13.574 -4.351 1.00 61.91 86 GLY A N 1
ATOM 681 C CA . GLY A 1 86 ? -22.318 13.593 -2.956 1.00 61.91 86 GLY A CA 1
ATOM 682 C C . GLY A 1 86 ? -20.834 13.928 -2.761 1.00 61.91 86 GLY A C 1
ATOM 683 O O . GLY A 1 86 ? -20.383 14.099 -1.631 1.00 61.91 86 GLY A O 1
ATOM 684 N N . TYR A 1 87 ? -20.051 14.017 -3.840 1.00 63.62 87 TYR A N 1
ATOM 685 C CA . TYR A 1 87 ? -18.586 13.923 -3.763 1.00 63.62 87 TYR A CA 1
ATOM 686 C C . TYR A 1 87 ? -17.837 15.252 -3.880 1.00 63.62 87 TYR A C 1
ATOM 688 O O . TYR A 1 87 ? -16.616 15.256 -3.759 1.00 63.62 87 TYR A O 1
ATOM 696 N N . ARG A 1 88 ? -18.511 16.400 -4.042 1.00 62.28 88 ARG A N 1
ATOM 697 C CA . ARG A 1 88 ? -17.833 17.706 -4.207 1.00 62.28 88 ARG A CA 1
ATOM 698 C C . ARG A 1 88 ? -16.895 18.060 -3.044 1.00 62.28 88 ARG A C 1
ATOM 700 O O . ARG A 1 88 ? -15.911 18.760 -3.248 1.00 62.28 88 ARG A O 1
ATOM 707 N N . GLN A 1 89 ? -17.180 17.563 -1.842 1.00 66.25 89 GLN A N 1
ATOM 708 C CA . GLN A 1 89 ? -16.332 17.763 -0.664 1.00 66.25 89 GLN A CA 1
ATOM 709 C C . GLN A 1 89 ? -15.271 16.659 -0.508 1.00 66.25 89 GLN A C 1
ATOM 711 O O . GLN A 1 89 ? -14.167 16.925 -0.044 1.00 66.25 89 GLN A O 1
ATOM 716 N N . VAL A 1 90 ? -15.567 15.439 -0.967 1.00 71.88 90 VAL A N 1
ATOM 717 C CA . VAL A 1 90 ? -14.657 14.281 -0.916 1.00 71.88 90 VAL A CA 1
ATOM 718 C C . VAL A 1 90 ? -13.603 14.343 -2.029 1.00 71.88 90 VAL A C 1
ATOM 720 O O . VAL A 1 90 ? -12.492 13.850 -1.852 1.00 71.88 90 VAL A O 1
ATOM 723 N N . ILE A 1 91 ? -13.897 15.009 -3.152 1.00 77.19 91 ILE A N 1
ATOM 724 C CA . ILE A 1 91 ? -12.978 15.141 -4.292 1.00 77.19 91 ILE A CA 1
ATOM 725 C C . ILE A 1 91 ? -11.677 15.850 -3.898 1.00 77.19 91 ILE A C 1
ATOM 727 O O . ILE A 1 91 ? -10.606 15.466 -4.355 1.00 77.19 91 ILE A O 1
ATOM 731 N N . TRP A 1 92 ? -11.751 16.810 -2.972 1.00 76.75 92 TRP A N 1
ATOM 732 C CA . TRP A 1 92 ? -10.585 17.520 -2.444 1.00 76.75 92 TRP A CA 1
ATOM 733 C C . TRP A 1 92 ? -9.652 16.621 -1.626 1.00 76.75 92 TRP A C 1
ATOM 735 O O . TRP A 1 92 ? -8.460 16.900 -1.555 1.00 76.75 92 TRP A O 1
ATOM 745 N N . ILE A 1 93 ? -10.170 15.531 -1.052 1.00 80.00 93 ILE A N 1
ATOM 746 C CA . ILE A 1 93 ? -9.378 14.508 -0.352 1.00 80.00 93 ILE A CA 1
ATOM 747 C C . ILE A 1 93 ? -8.918 13.425 -1.339 1.00 80.00 93 ILE A C 1
ATOM 749 O O . ILE A 1 93 ? -7.806 12.917 -1.230 1.00 80.00 93 ILE A O 1
ATOM 753 N N . LEU A 1 94 ? -9.734 13.095 -2.342 1.00 79.50 94 LEU A N 1
ATOM 754 C CA . LEU A 1 94 ? -9.402 12.074 -3.338 1.00 79.50 94 LEU A CA 1
ATOM 755 C C . LEU A 1 94 ? -8.263 12.491 -4.270 1.00 79.50 94 LEU A C 1
ATOM 757 O O . LEU A 1 94 ? -7.459 11.642 -4.636 1.00 79.50 94 LEU A O 1
ATOM 761 N N . ILE A 1 95 ? -8.166 13.773 -4.635 1.00 80.81 95 ILE A N 1
ATOM 762 C CA . ILE A 1 95 ? -7.085 14.281 -5.494 1.00 80.81 95 ILE A CA 1
ATOM 763 C C . ILE A 1 95 ? -5.696 13.995 -4.895 1.00 80.81 95 ILE A C 1
ATOM 765 O O . ILE A 1 95 ? -4.904 13.332 -5.565 1.00 80.81 95 ILE A O 1
ATOM 769 N N . PRO A 1 96 ? -5.366 14.422 -3.659 1.00 83.56 96 PRO A N 1
ATOM 770 C CA . PRO A 1 96 ? -4.055 14.138 -3.084 1.00 83.56 96 PRO A CA 1
ATOM 771 C C . PRO A 1 96 ? -3.822 12.639 -2.878 1.00 83.56 96 PRO A C 1
ATOM 773 O O . PRO A 1 96 ? -2.707 12.178 -3.099 1.00 83.56 96 PRO A O 1
ATOM 776 N N . VAL A 1 97 ? -4.855 11.858 -2.538 1.00 81.94 97 VAL A N 1
ATOM 777 C CA . VAL A 1 97 ? -4.742 10.391 -2.447 1.00 81.94 97 VAL A CA 1
ATOM 778 C C . VAL A 1 97 ? -4.365 9.786 -3.799 1.00 81.94 97 VAL A C 1
ATOM 780 O O . VAL A 1 97 ? -3.442 8.983 -3.862 1.00 81.94 97 VAL A O 1
ATOM 783 N N . ALA A 1 98 ? -5.019 10.199 -4.886 1.00 81.25 98 ALA A N 1
ATOM 784 C CA . ALA A 1 98 ? -4.723 9.710 -6.229 1.00 81.25 98 ALA A CA 1
ATOM 785 C C . ALA A 1 98 ? -3.314 10.106 -6.696 1.00 81.25 98 ALA A C 1
ATOM 787 O O . ALA A 1 98 ? -2.626 9.300 -7.318 1.00 81.25 98 ALA A O 1
ATOM 788 N N . VAL A 1 99 ? -2.865 11.323 -6.374 1.00 84.25 99 VAL A N 1
ATOM 789 C CA . VAL A 1 99 ? -1.507 11.791 -6.694 1.00 84.25 99 VAL A CA 1
ATOM 790 C C . VAL A 1 99 ? -0.455 11.000 -5.916 1.00 84.25 99 VAL A C 1
ATOM 792 O O . VAL A 1 99 ? 0.522 10.546 -6.507 1.00 84.25 99 VAL A O 1
ATOM 795 N N . LEU A 1 100 ? -0.656 10.797 -4.611 1.00 84.12 100 LEU A N 1
ATOM 796 C CA . LEU A 1 100 ? 0.257 10.016 -3.773 1.00 84.12 100 LEU A CA 1
ATOM 797 C C . LEU A 1 100 ? 0.285 8.541 -4.184 1.00 84.12 100 LEU A C 1
ATOM 799 O O . LEU A 1 100 ? 1.360 7.950 -4.237 1.00 84.12 100 LEU A O 1
ATOM 803 N N . ASP A 1 101 ? -0.868 7.964 -4.526 1.00 80.81 101 ASP A N 1
ATOM 804 C CA . ASP A 1 101 ? -0.959 6.599 -5.042 1.00 80.81 101 ASP A CA 1
ATOM 805 C C . ASP A 1 101 ? -0.216 6.466 -6.379 1.00 80.81 101 ASP A C 1
ATOM 807 O O . ASP A 1 101 ? 0.620 5.580 -6.540 1.00 80.81 101 ASP A O 1
ATOM 811 N N . ALA A 1 102 ? -0.432 7.389 -7.321 1.00 81.00 102 ALA A N 1
ATOM 812 C CA . ALA A 1 102 ? 0.290 7.398 -8.592 1.00 81.00 102 ALA A CA 1
ATOM 813 C C . ALA A 1 102 ? 1.810 7.521 -8.391 1.00 81.00 102 ALA A C 1
ATOM 815 O O . ALA A 1 102 ? 2.572 6.771 -9.002 1.00 81.00 102 ALA A O 1
ATOM 816 N N . ALA A 1 103 ? 2.250 8.405 -7.491 1.00 83.81 103 ALA A N 1
ATOM 817 C CA . ALA A 1 103 ? 3.660 8.554 -7.144 1.00 83.81 103 ALA A CA 1
ATOM 818 C C . ALA A 1 103 ? 4.241 7.275 -6.512 1.00 83.81 103 ALA A C 1
ATOM 820 O O . ALA A 1 103 ? 5.358 6.880 -6.848 1.00 83.81 103 ALA A O 1
ATOM 821 N N . ALA A 1 104 ? 3.482 6.589 -5.652 1.00 80.94 104 ALA A N 1
ATOM 822 C CA . ALA A 1 104 ? 3.888 5.316 -5.060 1.00 80.94 104 ALA A CA 1
ATOM 823 C C . ALA A 1 104 ? 4.031 4.210 -6.120 1.00 80.94 104 ALA A C 1
ATOM 825 O O . ALA A 1 104 ? 5.026 3.479 -6.126 1.00 80.94 104 ALA A O 1
ATOM 826 N N . TYR A 1 105 ? 3.087 4.110 -7.059 1.00 78.00 105 TYR A N 1
ATOM 827 C CA . TYR A 1 105 ? 3.168 3.160 -8.174 1.00 78.00 105 TYR A CA 1
ATOM 828 C C . TYR A 1 105 ? 4.332 3.468 -9.119 1.00 78.00 105 TYR A C 1
ATOM 830 O O . TYR A 1 105 ? 5.006 2.548 -9.578 1.00 78.00 105 TYR A O 1
ATOM 838 N N . TRP A 1 106 ? 4.624 4.743 -9.379 1.00 79.56 106 TRP A N 1
ATOM 839 C CA . TRP A 1 106 ? 5.817 5.128 -10.133 1.00 79.56 106 TRP A CA 1
ATOM 840 C C . TRP A 1 106 ? 7.103 4.733 -9.414 1.00 79.56 106 TRP A C 1
ATOM 842 O O . TRP A 1 106 ? 7.958 4.096 -10.024 1.00 79.56 106 TRP A O 1
ATOM 852 N N . GLY A 1 107 ? 7.228 5.045 -8.123 1.00 77.69 107 GLY A N 1
ATOM 853 C CA . GLY A 1 107 ? 8.418 4.709 -7.341 1.00 77.69 107 GLY A CA 1
ATOM 854 C C . GLY A 1 107 ? 8.658 3.202 -7.239 1.00 77.69 107 GLY A C 1
ATOM 855 O O . GLY A 1 107 ? 9.783 2.742 -7.414 1.00 77.69 107 GLY A O 1
ATOM 856 N N . THR A 1 108 ? 7.601 2.417 -7.019 1.00 72.62 108 THR A N 1
ATOM 857 C CA . THR A 1 108 ? 7.700 0.948 -6.949 1.00 72.62 108 THR A CA 1
ATOM 858 C C . THR A 1 108 ? 8.064 0.332 -8.294 1.00 72.62 108 THR A C 1
ATOM 860 O O . THR A 1 108 ? 8.956 -0.508 -8.356 1.00 72.62 108 THR A O 1
ATOM 863 N N . THR A 1 109 ? 7.435 0.780 -9.380 1.00 72.69 109 THR A N 1
ATOM 864 C CA . THR A 1 109 ? 7.696 0.259 -10.731 1.00 72.69 109 THR A CA 1
ATOM 865 C C . THR A 1 109 ? 9.097 0.635 -11.214 1.00 72.69 109 THR A C 1
ATOM 867 O O . THR A 1 109 ? 9.798 -0.200 -11.783 1.00 72.69 109 THR A O 1
ATOM 870 N N . TRP A 1 110 ? 9.559 1.848 -10.902 1.00 75.25 110 TRP A N 1
ATOM 871 C CA . TRP A 1 110 ? 10.952 2.236 -11.112 1.00 75.25 110 TRP A CA 1
ATOM 872 C C . TRP A 1 110 ? 11.916 1.387 -10.274 1.00 75.25 110 TRP A C 1
ATOM 874 O O . TRP A 1 110 ? 12.936 0.947 -10.792 1.00 75.25 110 TRP A O 1
ATOM 884 N N . GLY A 1 111 ? 11.575 1.089 -9.017 1.00 72.12 111 GLY A N 1
ATOM 885 C CA . GLY A 1 111 ? 12.360 0.206 -8.151 1.00 72.12 111 GLY A CA 1
ATOM 886 C C . GLY A 1 111 ? 12.534 -1.204 -8.725 1.00 72.12 111 GLY A C 1
ATOM 887 O O . GLY A 1 111 ? 13.653 -1.720 -8.726 1.00 72.12 111 GLY A O 1
ATOM 888 N N . TYR A 1 112 ? 11.460 -1.794 -9.267 1.00 70.62 112 TYR A N 1
ATOM 889 C CA . TYR A 1 112 ? 11.511 -3.093 -9.955 1.00 70.62 112 TYR A CA 1
ATOM 890 C C . TYR A 1 112 ? 12.364 -3.025 -11.227 1.00 70.62 112 TYR A C 1
ATOM 892 O O . TYR A 1 112 ? 13.217 -3.880 -11.443 1.00 70.62 112 TYR A O 1
ATOM 900 N N . SER A 1 113 ? 12.219 -1.962 -12.025 1.00 67.56 113 SER A N 1
ATOM 901 C CA . SER A 1 113 ? 13.004 -1.772 -13.252 1.00 67.56 113 SER A CA 1
ATOM 902 C C . SER A 1 113 ? 14.501 -1.530 -12.988 1.00 67.56 113 SER A C 1
ATOM 904 O O . SER A 1 113 ? 15.348 -2.052 -13.711 1.00 67.56 113 SER A O 1
ATOM 906 N N . ALA A 1 114 ? 14.846 -0.770 -11.945 1.00 66.75 114 ALA A N 1
ATOM 907 C CA . ALA A 1 114 ? 16.229 -0.464 -11.576 1.00 66.75 114 ALA A CA 1
ATOM 908 C C . ALA A 1 114 ? 16.954 -1.656 -10.926 1.00 66.75 114 ALA A C 1
ATOM 910 O O . ALA A 1 114 ? 18.179 -1.746 -11.000 1.00 66.75 114 ALA A O 1
ATOM 911 N N . THR A 1 115 ? 16.207 -2.581 -10.316 1.00 64.75 115 THR A N 1
ATOM 912 C CA . THR A 1 115 ? 16.758 -3.717 -9.566 1.00 64.75 115 THR A CA 1
ATOM 913 C C . THR A 1 115 ? 16.211 -5.029 -10.117 1.00 64.75 115 THR A C 1
ATOM 915 O O . THR A 1 115 ? 15.435 -5.726 -9.468 1.00 64.75 115 THR A O 1
ATOM 918 N N . ALA A 1 116 ? 16.641 -5.370 -11.334 1.00 54.66 116 ALA A N 1
ATOM 919 C CA . ALA A 1 116 ? 16.075 -6.428 -12.177 1.00 54.66 116 ALA A CA 1
ATOM 920 C C . ALA A 1 116 ? 16.169 -7.884 -11.644 1.00 54.66 116 ALA A C 1
ATOM 922 O O . ALA A 1 116 ? 16.022 -8.810 -12.428 1.00 54.66 116 ALA A O 1
ATOM 923 N N . ASN A 1 117 ? 16.434 -8.126 -10.354 1.00 58.19 117 ASN A N 1
ATOM 924 C CA . ASN A 1 117 ? 16.474 -9.472 -9.755 1.00 58.19 117 ASN A CA 1
ATOM 925 C C . ASN A 1 117 ? 16.194 -9.514 -8.235 1.00 58.19 117 ASN A C 1
ATOM 927 O O . ASN A 1 117 ? 16.384 -10.554 -7.603 1.00 58.19 117 ASN A O 1
ATOM 931 N N . THR A 1 118 ? 15.754 -8.415 -7.610 1.00 65.94 118 THR A N 1
ATOM 932 C CA . THR A 1 118 ? 15.502 -8.365 -6.152 1.00 65.94 118 THR A CA 1
ATOM 933 C C . THR A 1 118 ? 14.050 -8.035 -5.823 1.00 65.94 118 THR A C 1
ATOM 935 O O . THR A 1 118 ? 13.760 -7.242 -4.923 1.00 65.94 118 THR A O 1
ATOM 938 N N . THR A 1 119 ? 13.116 -8.674 -6.520 1.00 67.31 119 THR A N 1
ATOM 939 C CA . THR A 1 119 ? 11.666 -8.589 -6.282 1.00 67.31 119 THR A CA 1
ATOM 940 C C . THR A 1 119 ? 11.326 -8.836 -4.814 1.00 67.31 119 THR A C 1
ATOM 942 O O . THR A 1 119 ? 10.522 -8.125 -4.213 1.00 67.31 119 THR A O 1
ATOM 945 N N . SER A 1 120 ? 12.007 -9.801 -4.190 1.00 68.31 120 SER A N 1
ATOM 946 C CA . SER A 1 120 ? 11.861 -10.130 -2.769 1.00 68.31 120 SER A CA 1
ATOM 947 C C . SER A 1 120 ? 12.221 -8.966 -1.844 1.00 68.31 120 SER A C 1
ATOM 949 O O . SER A 1 120 ? 11.581 -8.791 -0.817 1.00 68.31 120 SER A O 1
ATOM 951 N N . LEU A 1 121 ? 13.211 -8.145 -2.200 1.00 69.56 121 LEU A N 1
ATOM 952 C CA . LEU A 1 121 ? 13.652 -7.012 -1.381 1.00 69.56 121 LEU A CA 1
ATOM 953 C C . LEU A 1 121 ? 12.671 -5.838 -1.522 1.00 69.56 121 LEU A C 1
ATOM 955 O O . LEU A 1 121 ? 12.252 -5.243 -0.531 1.00 69.56 121 LEU A O 1
ATOM 959 N N . ILE A 1 122 ? 12.214 -5.566 -2.746 1.00 71.81 122 ILE A N 1
ATOM 960 C CA . ILE A 1 122 ? 11.234 -4.506 -3.022 1.00 71.81 122 ILE A CA 1
ATOM 961 C C . ILE A 1 122 ? 9.890 -4.832 -2.370 1.00 71.81 122 ILE A C 1
ATOM 963 O O . ILE A 1 122 ? 9.314 -3.980 -1.699 1.00 71.81 122 ILE A O 1
ATOM 967 N N . THR A 1 123 ?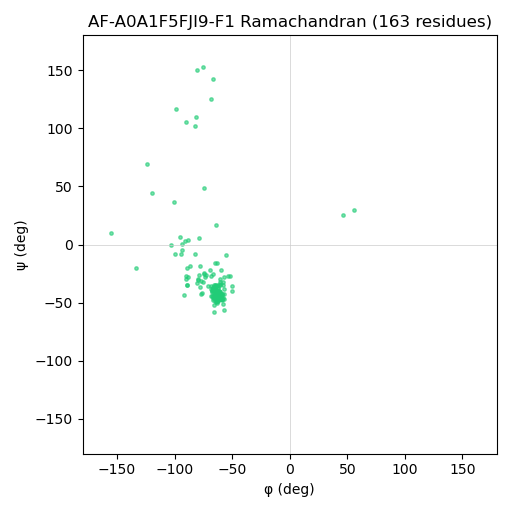 9.409 -6.071 -2.499 1.00 70.38 123 THR A N 1
ATOM 968 C CA . THR A 1 123 ? 8.179 -6.518 -1.824 1.00 70.38 123 THR A CA 1
ATOM 969 C C . THR A 1 123 ? 8.313 -6.458 -0.304 1.00 70.38 123 THR A C 1
ATOM 971 O O . THR A 1 123 ? 7.365 -6.077 0.380 1.00 70.38 123 THR A O 1
ATOM 974 N N . LEU A 1 124 ? 9.484 -6.767 0.254 1.00 73.44 124 LEU A N 1
ATOM 975 C CA . LEU A 1 124 ? 9.741 -6.678 1.691 1.00 73.44 124 LEU A CA 1
ATOM 976 C C . LEU A 1 124 ? 9.685 -5.234 2.206 1.00 73.44 124 LEU A C 1
ATOM 978 O O . LEU A 1 124 ? 9.027 -4.974 3.214 1.00 73.44 124 LEU A O 1
ATOM 982 N N . ILE A 1 125 ? 10.319 -4.296 1.496 1.00 72.62 125 ILE A N 1
ATOM 983 C CA . ILE A 1 125 ? 10.254 -2.859 1.804 1.00 72.62 125 ILE A CA 1
ATOM 984 C C . ILE A 1 125 ? 8.822 -2.345 1.629 1.00 72.62 125 ILE A C 1
ATOM 986 O O . ILE A 1 125 ? 8.325 -1.619 2.487 1.00 72.62 125 ILE A O 1
ATOM 990 N N . ALA A 1 126 ? 8.128 -2.756 0.565 1.00 73.38 126 ALA A N 1
ATOM 991 C CA . ALA A 1 126 ? 6.744 -2.368 0.321 1.00 73.38 126 ALA A CA 1
ATOM 992 C C . ALA A 1 126 ? 5.818 -2.829 1.455 1.00 73.38 126 ALA A C 1
ATOM 994 O O . ALA A 1 126 ? 4.995 -2.047 1.915 1.00 73.38 126 ALA A O 1
ATOM 995 N N . ASN A 1 127 ? 5.996 -4.047 1.979 1.00 71.94 127 ASN A N 1
ATOM 996 C CA . ASN A 1 127 ? 5.233 -4.563 3.123 1.00 71.94 127 ASN A CA 1
ATOM 997 C C . ASN A 1 127 ? 5.493 -3.803 4.434 1.00 71.94 127 ASN A C 1
ATOM 999 O O . ASN A 1 127 ? 4.700 -3.899 5.369 1.00 71.94 127 ASN A O 1
ATOM 1003 N N . ALA A 1 128 ? 6.564 -3.012 4.513 1.00 72.12 128 ALA A N 1
ATOM 1004 C CA . ALA A 1 128 ? 6.817 -2.137 5.649 1.00 72.12 128 ALA A CA 1
ATOM 1005 C C . ALA A 1 128 ? 5.990 -0.840 5.621 1.00 72.12 128 ALA A C 1
ATOM 1007 O O . ALA A 1 128 ? 6.184 -0.006 6.503 1.00 72.12 128 ALA A O 1
ATOM 1008 N N . TYR A 1 129 ? 5.055 -0.665 4.673 1.00 75.94 129 TYR A N 1
ATOM 1009 C CA . TYR A 1 129 ? 4.189 0.520 4.569 1.00 75.94 129 TYR A CA 1
ATOM 1010 C C . TYR A 1 129 ? 3.431 0.848 5.864 1.00 75.94 129 TYR A C 1
ATOM 1012 O O . TYR A 1 129 ? 3.140 2.013 6.126 1.00 75.94 129 TYR A O 1
ATOM 1020 N N . SER A 1 130 ? 3.159 -0.148 6.716 1.00 73.44 130 SER A N 1
ATOM 1021 C CA . SER A 1 130 ? 2.516 0.075 8.014 1.00 73.44 130 SER A CA 1
ATOM 1022 C C . SER A 1 130 ? 3.332 1.001 8.925 1.00 73.44 130 SER A C 1
ATOM 1024 O O . SER A 1 130 ? 2.752 1.740 9.713 1.00 73.44 130 SER A O 1
ATOM 1026 N N . VAL A 1 131 ? 4.665 1.018 8.806 1.00 75.56 131 VAL A N 1
ATOM 1027 C CA . VAL A 1 131 ? 5.542 1.882 9.614 1.00 75.56 131 VAL A CA 1
ATOM 1028 C C . VAL A 1 131 ? 5.322 3.369 9.311 1.00 75.56 131 VAL A C 1
ATOM 1030 O O . VAL A 1 131 ? 4.966 4.096 10.241 1.00 75.56 131 VAL A O 1
ATOM 1033 N N . PRO A 1 132 ? 5.479 3.862 8.063 1.00 79.75 132 PRO A N 1
ATOM 1034 C CA . PRO A 1 132 ? 5.182 5.254 7.752 1.00 79.75 132 PRO A CA 1
ATOM 1035 C C . PRO A 1 132 ? 3.716 5.602 8.017 1.00 79.75 132 PRO A C 1
ATOM 1037 O O . PRO A 1 132 ? 3.460 6.719 8.455 1.00 79.75 132 PRO A O 1
ATOM 1040 N N . THR A 1 133 ? 2.765 4.671 7.856 1.00 81.38 133 THR A N 1
ATOM 1041 C CA . THR A 1 133 ? 1.363 4.903 8.248 1.00 81.38 133 THR A CA 1
ATOM 1042 C C . THR A 1 133 ? 1.223 5.190 9.743 1.00 81.38 133 THR A C 1
ATOM 1044 O O . THR A 1 133 ? 0.568 6.163 10.104 1.00 81.38 133 THR A O 1
ATOM 1047 N N . ILE A 1 134 ? 1.863 4.406 10.618 1.00 79.06 134 ILE A N 1
ATOM 1048 C CA . ILE A 1 134 ? 1.811 4.632 12.073 1.00 79.06 134 ILE A CA 1
ATOM 1049 C C . ILE A 1 134 ? 2.516 5.937 12.456 1.00 79.06 134 ILE A C 1
ATOM 1051 O O . ILE A 1 134 ? 2.020 6.682 13.299 1.00 79.06 134 ILE A O 1
ATOM 1055 N N . ILE A 1 135 ? 3.644 6.252 11.814 1.00 80.81 135 ILE A N 1
ATOM 1056 C CA . ILE A 1 135 ? 4.346 7.525 12.025 1.00 80.81 135 ILE A CA 1
ATOM 1057 C C . ILE A 1 135 ? 3.439 8.699 11.631 1.00 80.81 135 ILE A C 1
ATOM 1059 O O . ILE A 1 135 ? 3.296 9.648 12.403 1.00 80.81 135 ILE A O 1
ATOM 1063 N N . LEU A 1 136 ? 2.779 8.628 10.470 1.00 80.06 136 LEU A N 1
ATOM 1064 C CA . LEU A 1 136 ? 1.823 9.650 10.042 1.00 80.06 136 LEU A CA 1
ATOM 1065 C C . LEU A 1 136 ? 0.635 9.746 11.000 1.00 80.06 136 LEU A C 1
ATOM 1067 O O . LEU A 1 136 ? 0.229 10.854 11.329 1.00 80.06 136 LEU A O 1
ATOM 1071 N N . ALA A 1 137 ? 0.097 8.624 11.478 1.00 81.56 137 ALA A N 1
ATOM 1072 C CA . ALA A 1 137 ? -0.999 8.616 12.444 1.00 81.56 137 ALA A CA 1
ATOM 1073 C C . ALA A 1 137 ? -0.600 9.299 13.762 1.00 81.56 137 ALA A C 1
ATOM 1075 O O . ALA A 1 137 ? -1.343 10.127 14.291 1.00 81.56 137 ALA A O 1
ATOM 1076 N N . TYR A 1 138 ? 0.620 9.053 14.243 1.00 81.19 138 TYR A N 1
ATOM 1077 C CA . TYR A 1 138 ? 1.152 9.725 15.425 1.00 81.19 138 TYR A CA 1
ATOM 1078 C C . TYR A 1 138 ? 1.278 11.243 15.228 1.00 81.19 138 TYR A C 1
ATOM 1080 O O . TYR A 1 138 ? 0.836 12.013 16.079 1.00 81.19 138 TYR A O 1
ATOM 1088 N N . PHE A 1 139 ? 1.847 11.700 14.108 1.00 84.12 139 PHE A N 1
ATOM 1089 C CA . PHE A 1 139 ? 2.058 13.134 13.875 1.00 84.12 139 PHE A CA 1
ATOM 1090 C C . PHE A 1 139 ? 0.782 13.886 13.482 1.00 84.12 139 PHE A C 1
ATOM 1092 O O . PHE A 1 139 ? 0.554 15.001 13.951 1.00 84.12 139 PHE A O 1
ATOM 1099 N N . LEU A 1 140 ? -0.039 13.294 12.616 1.00 83.50 140 LEU A N 1
ATOM 1100 C CA . LEU A 1 140 ? -1.176 13.951 11.977 1.00 83.50 140 LEU A CA 1
ATOM 1101 C C . LEU A 1 140 ? -2.471 13.766 12.781 1.00 83.50 140 LEU A C 1
ATOM 1103 O O . LEU A 1 140 ? -3.208 14.731 12.971 1.00 83.50 140 LEU A O 1
ATOM 1107 N N . LEU A 1 141 ? -2.728 12.553 13.287 1.00 79.94 141 LEU A N 1
ATOM 1108 C CA . LEU A 1 141 ? -3.921 12.236 14.085 1.00 79.94 141 LEU A CA 1
ATOM 1109 C C . LEU A 1 141 ? -3.676 12.349 15.601 1.00 79.94 141 LEU A C 1
ATOM 1111 O O . LEU A 1 141 ? -4.633 12.306 16.372 1.00 79.94 141 LEU A O 1
ATOM 1115 N N . LYS A 1 142 ? -2.422 12.544 16.043 1.00 78.25 142 LYS A N 1
ATOM 1116 C CA . LYS A 1 142 ? -2.029 12.600 17.467 1.00 78.25 142 LYS A CA 1
ATOM 1117 C C . LYS A 1 142 ? -2.452 11.354 18.253 1.00 78.25 142 LYS A C 1
ATOM 1119 O O . LYS A 1 142 ? -2.712 11.429 19.458 1.00 78.25 142 LYS A O 1
ATOM 1124 N N . GLU A 1 143 ? -2.525 10.208 17.582 1.00 75.75 143 GLU A N 1
ATOM 1125 C CA . GLU A 1 143 ? -2.840 8.941 18.233 1.00 75.75 143 GLU A CA 1
ATOM 1126 C C . GLU A 1 143 ? -1.720 8.524 19.191 1.00 75.75 143 GLU A C 1
ATOM 1128 O O . GLU A 1 143 ? -0.534 8.726 18.933 1.00 75.75 143 GLU A O 1
ATOM 1133 N N . ARG A 1 144 ? -2.090 7.938 20.334 1.00 73.75 144 ARG A N 1
ATOM 1134 C CA . ARG A 1 144 ? -1.114 7.448 21.313 1.00 73.75 144 ARG A CA 1
ATOM 1135 C C . ARG A 1 144 ? -0.600 6.082 20.872 1.00 73.75 144 ARG A C 1
ATOM 1137 O O . ARG A 1 144 ? -1.326 5.098 20.960 1.00 73.75 144 ARG A O 1
ATOM 1144 N N . VAL A 1 145 ? 0.662 6.023 20.458 1.00 70.75 145 VAL A N 1
ATOM 1145 C CA . VAL A 1 145 ? 1.326 4.765 20.088 1.00 70.75 145 VAL A CA 1
ATOM 1146 C C . VAL A 1 145 ? 1.523 3.903 21.334 1.00 70.75 145 VAL A C 1
ATOM 1148 O O . VAL A 1 145 ? 2.119 4.336 22.325 1.00 70.75 145 VAL A O 1
ATOM 1151 N N . ASN A 1 146 ? 1.022 2.670 21.290 1.00 77.12 146 ASN A N 1
ATOM 1152 C CA . ASN A 1 146 ? 1.174 1.722 22.389 1.00 77.12 146 ASN A CA 1
ATOM 1153 C C . ASN A 1 146 ? 2.608 1.152 22.420 1.00 77.12 146 ASN A C 1
ATOM 1155 O O . ASN A 1 146 ? 3.274 1.043 21.389 1.00 77.12 146 ASN A O 1
ATOM 1159 N N . ARG A 1 147 ? 3.106 0.741 23.596 1.00 75.94 147 ARG A N 1
ATOM 1160 C CA . ARG A 1 147 ? 4.481 0.214 23.750 1.00 75.94 147 ARG A CA 1
ATOM 1161 C C . ARG A 1 147 ? 4.746 -1.007 22.859 1.00 75.94 147 ARG A C 1
ATOM 1163 O O . ARG A 1 147 ? 5.860 -1.176 22.377 1.00 75.94 147 ARG A O 1
ATOM 1170 N N . THR A 1 148 ? 3.727 -1.824 22.603 1.00 73.06 148 THR A N 1
ATOM 1171 C CA . THR A 1 148 ? 3.795 -2.980 21.693 1.00 73.06 148 THR A CA 1
ATOM 1172 C C . THR A 1 148 ? 3.987 -2.571 20.232 1.00 73.06 148 THR A C 1
ATOM 1174 O O . THR A 1 148 ? 4.802 -3.173 19.537 1.00 73.06 148 THR A O 1
ATOM 1177 N N . GLN A 1 149 ? 3.325 -1.503 19.778 1.00 68.94 149 GLN A N 1
ATOM 1178 C CA . GLN A 1 149 ? 3.493 -0.971 18.422 1.00 68.94 149 GLN A CA 1
ATOM 1179 C C . GLN A 1 149 ? 4.900 -0.395 18.213 1.00 68.94 149 GLN A C 1
ATOM 1181 O O . GLN A 1 149 ? 5.505 -0.615 17.168 1.00 68.94 149 GLN A O 1
ATOM 1186 N N . ALA A 1 150 ? 5.465 0.271 19.225 1.00 76.44 150 ALA A N 1
ATOM 1187 C CA . ALA A 1 150 ? 6.837 0.779 19.166 1.00 76.44 150 ALA A CA 1
ATOM 1188 C C . ALA A 1 150 ? 7.876 -0.350 19.004 1.00 76.44 150 ALA A C 1
ATOM 1190 O O . ALA A 1 150 ? 8.803 -0.229 18.202 1.00 76.44 150 ALA A O 1
ATOM 1191 N N . VAL A 1 151 ? 7.694 -1.473 19.711 1.00 78.00 151 VAL A N 1
ATOM 1192 C CA . VAL A 1 151 ? 8.543 -2.670 19.555 1.00 78.00 151 VAL A CA 1
ATOM 1193 C C . VAL A 1 151 ? 8.374 -3.285 18.163 1.00 78.00 151 VAL A C 1
ATOM 1195 O O . VAL A 1 151 ? 9.368 -3.628 17.526 1.00 78.00 151 VAL A O 1
ATOM 1198 N N . GLY A 1 152 ? 7.140 -3.365 17.654 1.00 73.81 152 GLY A N 1
ATOM 1199 C CA . GLY A 1 152 ? 6.858 -3.833 16.294 1.00 73.81 152 GLY A CA 1
ATOM 1200 C C . GLY A 1 152 ? 7.586 -3.011 15.224 1.00 73.81 152 GLY A C 1
ATOM 1201 O O . GLY A 1 152 ? 8.282 -3.581 14.382 1.00 73.81 152 GLY A O 1
ATOM 1202 N N . ILE A 1 153 ? 7.531 -1.678 15.323 1.00 75.75 153 ILE A N 1
ATOM 1203 C CA . ILE A 1 153 ? 8.248 -0.756 14.427 1.00 75.75 153 ILE A CA 1
ATOM 1204 C C . ILE A 1 153 ? 9.762 -0.986 14.493 1.00 75.75 153 ILE A C 1
ATOM 1206 O O . ILE A 1 153 ? 10.404 -1.104 13.450 1.00 75.75 153 ILE A O 1
ATOM 1210 N N . ALA A 1 154 ? 10.338 -1.098 15.693 1.00 78.38 154 ALA A N 1
ATOM 1211 C CA . ALA A 1 154 ? 11.769 -1.345 15.858 1.00 78.38 154 ALA A CA 1
ATOM 1212 C C . ALA A 1 154 ? 12.202 -2.685 15.231 1.00 78.38 154 ALA A C 1
ATOM 1214 O O . ALA A 1 154 ? 13.233 -2.748 14.562 1.00 78.38 154 ALA A O 1
ATOM 1215 N N . CYS A 1 155 ? 11.395 -3.741 15.375 1.00 78.44 155 CYS A N 1
ATOM 1216 C CA . CYS A 1 155 ? 11.640 -5.035 14.734 1.00 78.44 155 CYS A CA 1
ATOM 1217 C C . CYS A 1 155 ? 11.539 -4.976 13.202 1.00 78.44 155 CYS A C 1
ATOM 1219 O O . CYS A 1 155 ? 12.322 -5.644 12.522 1.00 78.44 155 CYS A O 1
ATOM 1221 N N . ILE A 1 156 ? 10.602 -4.195 12.651 1.00 76.06 156 ILE A N 1
ATOM 1222 C CA . ILE A 1 156 ? 10.488 -3.983 11.201 1.00 76.06 156 ILE A CA 1
ATOM 1223 C C . ILE A 1 156 ? 11.721 -3.237 10.689 1.00 76.06 156 ILE A C 1
ATOM 1225 O O . ILE A 1 156 ? 12.388 -3.733 9.787 1.00 76.06 156 ILE A O 1
ATOM 1229 N N . LEU A 1 157 ? 12.072 -2.102 11.300 1.00 77.44 157 LEU A N 1
ATOM 1230 C CA . LEU A 1 157 ? 13.233 -1.299 10.903 1.00 77.44 157 LEU A CA 1
ATOM 1231 C C . LEU A 1 157 ? 14.538 -2.094 11.005 1.00 77.44 157 LEU A C 1
ATOM 1233 O O . LEU A 1 157 ? 15.309 -2.123 10.050 1.00 77.44 157 LEU A O 1
ATOM 1237 N N . GLY A 1 158 ? 14.759 -2.803 12.115 1.00 77.75 158 GLY A N 1
ATOM 1238 C CA . GLY A 1 158 ? 15.930 -3.665 12.278 1.00 77.75 158 GLY A CA 1
ATOM 1239 C C . GLY A 1 158 ? 15.971 -4.793 11.246 1.00 77.75 158 GLY A C 1
ATOM 1240 O O . GLY A 1 158 ? 17.020 -5.079 10.679 1.00 77.75 158 GLY A O 1
ATOM 1241 N N . GLY A 1 159 ? 14.821 -5.397 10.941 1.00 74.19 159 GLY A N 1
ATOM 1242 C CA . GLY A 1 159 ? 14.723 -6.418 9.906 1.00 74.19 159 GLY A CA 1
ATOM 1243 C C . GLY A 1 159 ? 15.021 -5.891 8.500 1.00 74.19 159 GLY A C 1
ATOM 1244 O O . GLY A 1 159 ? 15.645 -6.608 7.724 1.00 74.19 159 GLY A O 1
ATOM 1245 N N . ILE A 1 160 ? 14.616 -4.657 8.182 1.00 73.31 160 ILE A N 1
ATOM 1246 C CA . ILE A 1 160 ? 14.936 -4.008 6.902 1.00 73.31 160 ILE A CA 1
ATOM 1247 C C . ILE A 1 160 ? 16.437 -3.748 6.819 1.00 73.31 160 ILE A C 1
ATOM 1249 O O . ILE A 1 160 ? 17.049 -4.123 5.831 1.00 73.31 160 ILE A O 1
ATOM 1253 N N . VAL A 1 161 ? 17.047 -3.178 7.864 1.00 76.88 161 VAL A N 1
ATOM 1254 C CA . VAL A 1 161 ? 18.492 -2.890 7.885 1.00 76.88 161 VAL A CA 1
ATOM 1255 C C . VAL A 1 161 ? 19.318 -4.163 7.710 1.00 76.88 161 VAL A C 1
ATOM 1257 O O . VAL A 1 161 ? 20.231 -4.174 6.896 1.00 76.88 161 VAL A O 1
ATOM 1260 N N . VAL A 1 162 ? 18.973 -5.244 8.418 1.00 76.31 162 VAL A N 1
ATOM 1261 C CA . VAL A 1 162 ? 19.657 -6.542 8.277 1.00 76.31 162 VAL A CA 1
ATOM 1262 C C . VAL A 1 162 ? 19.443 -7.151 6.892 1.00 76.31 162 VAL A C 1
ATOM 1264 O O . VAL A 1 162 ? 20.337 -7.809 6.385 1.00 76.31 162 VAL A O 1
ATOM 1267 N N . SER A 1 163 ? 18.273 -6.953 6.280 1.00 65.44 163 SER A N 1
ATOM 1268 C CA . SER A 1 163 ? 17.998 -7.466 4.933 1.00 65.44 163 SER A CA 1
ATOM 1269 C C . SER A 1 163 ? 18.630 -6.629 3.817 1.00 65.44 163 SER A C 1
ATOM 1271 O O . SER A 1 163 ? 18.699 -7.106 2.687 1.00 65.44 163 SER A O 1
ATOM 1273 N N . SER A 1 164 ? 19.010 -5.386 4.113 1.00 62.53 164 SER A N 1
ATOM 1274 C CA . SER A 1 164 ? 19.670 -4.464 3.186 1.00 62.53 164 SER A CA 1
ATOM 1275 C C . SER A 1 164 ? 21.202 -4.497 3.288 1.00 62.53 164 SER A C 1
ATOM 1277 O O . SER A 1 164 ? 21.853 -3.797 2.514 1.00 62.53 164 SER A O 1
ATOM 1279 N N . LEU A 1 165 ? 21.761 -5.250 4.244 1.00 62.00 165 LEU A N 1
ATOM 1280 C CA . LEU A 1 165 ? 23.197 -5.499 4.427 1.00 62.00 165 LEU A CA 1
ATOM 1281 C C . LEU A 1 165 ? 23.606 -6.798 3.724 1.00 62.00 165 LEU A C 1
ATOM 1283 O O . LEU A 1 165 ? 24.714 -6.811 3.147 1.00 62.00 165 LEU A O 1
#

Foldseek 3Di:
DLVVLVCLQPDDVVVCVVVPDPVVCVVCVVVVVVVCVVVVVVLVVLLVVLLPPPNVVVLVVVVCVVVVVVVVVCVVVVCVVVVPPPCPPVVVVVVVVVVVVVVVSVVLSVVSNVVVPPSVLSVLVVVLVVLVVVVCCCVPVVDDRDPSNVVSNVVNVVVNVVVVD

pLDDT: mean 73.06, std 8.5, range [53.81, 86.06]

Sequence (165 aa):
MIFLGIIITSTDFSDLKRSFSRANLSNGVPEALLAMVLMGSWFPLWDRFVAEKEWLFWLVVLKLVMGGVLCGYFYLTSKGEKLLGGYRQVIWILIPVAVLDAAAYWGTTWGYSATANTTSLITLIANAYSVPTIILAYFLLKERVNRTQAVGIACILGGIVVSSL

InterPro domains:
  IPR000620 EamA domain [PF00892] (32-164)
  IPR037185 Multidrug transporter EmrE superfamily [SSF103481] (91-163)

Secondary structure (DSSP, 8-state):
-HHHHHHHHH--HHHHTTS--HHHHTTTHHHHHHHHHHHHHHHHHHHHHHSSTTHHHHHHHHHHHHHHHHHHHHHHTT-THHHHHS-TTTHHHHHHHHHHHHHHHHHHHHHHHHSTT-HHHHHHHHHTTHHHHHHHIIIII-----HHHHHHHHHHHHHHHHHT-

Radius of gyration: 19.31 Å; Cα contacts (8 Å, |Δi|>4): 85; chains: 1; bounding box: 50×37×46 Å

Solvent-accessible surface area (backbone atoms only — not comparable to full-atom values): 9340 Å² total; per-residue (Å²): 92,38,69,60,11,51,50,42,46,70,53,54,72,74,53,56,72,72,64,74,44,73,79,65,50,66,78,45,49,62,59,51,52,50,49,50,54,53,56,62,52,44,56,65,53,49,48,67,68,33,62,46,97,55,40,68,59,55,50,51,51,49,53,50,51,55,51,47,52,51,52,48,52,37,62,75,65,71,52,57,78,67,58,72,78,74,32,81,73,53,47,73,57,47,51,59,52,53,52,52,49,52,51,48,53,50,53,52,53,48,50,46,54,75,40,80,84,45,63,72,57,54,53,53,59,58,69,46,51,64,50,63,50,50,54,46,38,37,72,74,68,62,52,84,80,48,76,55,38,55,51,10,45,51,34,30,54,52,30,50,56,64,73,73,106